Protein AF-A0A565CUA3-F1 (afdb_monomer)

pLDDT: mean 74.62, std 16.25, range [42.53, 95.88]

Radius of gyration: 18.16 Å; Cα contacts (8 Å, |Δi|>4): 25; chains: 1; bounding box: 52×30×40 Å

Solvent-accessible surface area (backbone atoms only — not comparable to full-atom values): 4744 Å² total; per-residue (Å²): 143,79,70,70,65,60,58,54,56,56,37,75,75,29,64,53,55,46,54,51,50,53,32,68,66,36,89,53,73,88,68,33,69,52,75,68,58,59,67,69,33,75,72,72,49,52,71,68,56,51,51,47,52,55,47,54,53,49,53,52,56,53,57,64,53,68,81,44,103,60,77,72,80,90,80,118

Structure (mmCIF, N/CA/C/O backbone):
data_AF-A0A565CUA3-F1
#
_entry.id   AF-A0A565CUA3-F1
#
loop_
_atom_site.group_PDB
_atom_site.id
_atom_site.type_symbol
_atom_site.label_atom_id
_atom_site.label_alt_id
_atom_site.label_comp_id
_atom_site.label_asym_id
_atom_site.label_entity_id
_atom_site.label_seq_id
_atom_site.pdbx_PDB_ins_code
_atom_site.Cartn_x
_atom_site.Cartn_y
_atom_site.Cartn_z
_atom_site.occupancy
_atom_site.B_iso_or_equiv
_atom_site.auth_seq_id
_atom_site.auth_comp_id
_atom_site.auth_asym_id
_atom_site.auth_atom_id
_atom_site.pdbx_PDB_model_num
ATOM 1 N N . MET A 1 1 ? 27.093 10.583 6.147 1.00 45.81 1 MET A N 1
ATOM 2 C CA . MET A 1 1 ? 26.398 9.398 5.614 1.00 45.81 1 MET A CA 1
ATOM 3 C C . MET A 1 1 ? 25.235 9.157 6.561 1.00 45.81 1 MET A C 1
ATOM 5 O O . MET A 1 1 ? 25.389 8.409 7.501 1.00 45.81 1 MET A O 1
ATOM 9 N N . GLU A 1 2 ? 24.170 9.958 6.450 1.00 53.53 2 GLU A N 1
ATOM 10 C CA . GLU A 1 2 ? 23.157 10.092 7.526 1.00 53.53 2 GLU A CA 1
ATOM 11 C C . GLU A 1 2 ? 21.717 10.135 6.970 1.00 53.53 2 GLU A C 1
ATOM 13 O O . GLU A 1 2 ? 20.801 10.503 7.683 1.00 53.53 2 GLU A O 1
ATOM 18 N N . ARG A 1 3 ? 21.494 9.841 5.677 1.00 57.97 3 ARG A N 1
ATOM 19 C CA . ARG A 1 3 ? 20.158 9.964 5.041 1.00 57.97 3 ARG A CA 1
ATOM 20 C C . ARG A 1 3 ? 19.542 8.646 4.592 1.00 57.97 3 ARG A C 1
ATOM 22 O O . ARG A 1 3 ? 18.430 8.631 4.083 1.00 57.97 3 ARG A O 1
ATOM 29 N N . GLU A 1 4 ? 20.281 7.557 4.734 1.00 56.66 4 GLU A N 1
ATOM 30 C CA . GLU A 1 4 ? 19.822 6.231 4.326 1.00 56.66 4 GLU A CA 1
ATOM 31 C C . GLU A 1 4 ? 18.969 5.601 5.435 1.00 56.66 4 GLU A C 1
ATOM 33 O O . GLU A 1 4 ? 17.967 4.962 5.149 1.00 56.66 4 GLU A O 1
ATOM 38 N N . THR A 1 5 ? 19.289 5.865 6.703 1.00 57.12 5 THR A N 1
ATOM 39 C CA . THR A 1 5 ? 18.601 5.301 7.874 1.00 57.12 5 THR A CA 1
ATOM 40 C C . THR A 1 5 ? 17.192 5.854 8.089 1.00 57.12 5 THR A C 1
ATOM 42 O O . THR A 1 5 ? 16.311 5.109 8.508 1.00 57.12 5 THR A O 1
ATOM 45 N N . ASP A 1 6 ? 16.947 7.125 7.758 1.00 62.09 6 ASP A N 1
ATOM 46 C CA . ASP A 1 6 ? 15.635 7.764 7.953 1.00 62.09 6 ASP A CA 1
ATOM 47 C C . ASP A 1 6 ? 14.531 7.124 7.103 1.00 62.09 6 ASP A C 1
ATOM 49 O O . ASP A 1 6 ? 13.412 6.934 7.573 1.00 62.09 6 ASP A O 1
ATOM 53 N N . ILE A 1 7 ? 14.843 6.754 5.857 1.00 61.16 7 ILE A N 1
ATOM 54 C CA . ILE A 1 7 ? 13.855 6.197 4.923 1.00 61.16 7 ILE A CA 1
ATOM 55 C C . ILE A 1 7 ? 13.430 4.796 5.369 1.00 61.16 7 ILE A C 1
ATOM 57 O O . ILE A 1 7 ? 12.246 4.478 5.337 1.00 61.16 7 ILE A O 1
ATOM 61 N N . PHE A 1 8 ? 14.375 3.970 5.826 1.00 62.00 8 PHE A N 1
ATOM 62 C CA . PHE A 1 8 ? 14.064 2.618 6.289 1.00 62.00 8 PHE A CA 1
ATOM 63 C C . PHE A 1 8 ? 13.240 2.622 7.584 1.00 62.00 8 PHE A C 1
ATOM 65 O O . PHE A 1 8 ? 12.265 1.880 7.661 1.00 62.00 8 PHE A O 1
ATOM 72 N N . ILE A 1 9 ? 13.538 3.504 8.548 1.00 60.38 9 ILE A N 1
ATOM 73 C CA . ILE A 1 9 ? 12.744 3.628 9.789 1.00 60.38 9 ILE A CA 1
ATOM 74 C C . ILE A 1 9 ? 11.321 4.145 9.494 1.00 60.38 9 ILE A C 1
ATOM 76 O O . ILE A 1 9 ? 10.341 3.657 10.065 1.00 60.38 9 ILE A O 1
ATOM 80 N N . LEU A 1 10 ? 11.170 5.101 8.568 1.00 61.59 10 LEU A N 1
ATOM 81 C CA . LEU A 1 10 ? 9.845 5.572 8.142 1.00 61.59 10 LEU A CA 1
ATOM 82 C C . LEU A 1 10 ? 9.026 4.485 7.433 1.00 61.59 10 LEU A C 1
ATOM 84 O O . LEU A 1 10 ? 7.807 4.451 7.559 1.00 61.59 10 LEU A O 1
ATOM 88 N N . ILE A 1 11 ? 9.684 3.603 6.686 1.00 58.81 11 ILE A N 1
ATOM 89 C CA . ILE A 1 11 ? 9.026 2.511 5.968 1.00 58.81 11 ILE A CA 1
ATOM 90 C C . ILE A 1 11 ? 8.629 1.378 6.930 1.00 58.81 11 ILE A C 1
ATOM 92 O O . ILE A 1 11 ? 7.518 0.867 6.821 1.00 58.81 11 ILE A O 1
ATOM 96 N N . GLU A 1 12 ? 9.462 1.031 7.918 1.00 60.50 12 GLU A N 1
ATOM 97 C CA . GLU A 1 12 ? 9.096 0.045 8.954 1.00 60.50 12 GLU A CA 1
ATOM 98 C C . GLU A 1 12 ? 7.906 0.498 9.813 1.00 60.50 12 GLU A C 1
ATOM 100 O O . GLU A 1 12 ? 7.141 -0.331 10.302 1.00 60.50 12 GLU A O 1
ATOM 105 N N . SER A 1 13 ? 7.711 1.811 9.964 1.00 67.31 13 SER A N 1
ATOM 106 C CA . SER A 1 13 ? 6.562 2.380 10.682 1.00 67.31 13 SER A CA 1
ATOM 107 C C . SER A 1 13 ? 5.294 2.528 9.832 1.00 67.31 13 SER A C 1
ATOM 109 O O . SER A 1 13 ? 4.241 2.849 10.387 1.00 67.31 13 SER A O 1
ATOM 111 N N . LEU A 1 14 ? 5.363 2.275 8.518 1.00 81.94 14 LEU A N 1
ATOM 112 C CA . LEU A 1 14 ? 4.235 2.436 7.603 1.00 81.94 14 LEU A CA 1
ATOM 113 C C . LEU A 1 14 ? 4.074 1.197 6.703 1.00 81.94 14 LEU A C 1
ATOM 115 O O . LEU A 1 14 ? 4.549 1.189 5.560 1.00 81.94 14 LEU A O 1
ATOM 119 N N . PRO A 1 15 ? 3.398 0.138 7.192 1.00 84.12 15 PRO A N 1
ATOM 120 C CA . PRO A 1 15 ? 3.248 -1.117 6.455 1.00 84.12 15 PRO A CA 1
ATOM 121 C C . PRO A 1 15 ? 2.561 -0.921 5.095 1.00 84.12 15 PRO A C 1
ATOM 123 O O . PRO A 1 15 ? 2.866 -1.635 4.139 1.00 84.12 15 PRO A O 1
ATOM 126 N N . GLU A 1 16 ? 1.697 0.090 4.963 1.00 87.00 16 GLU A N 1
ATOM 127 C CA . GLU A 1 16 ? 1.056 0.455 3.701 1.00 87.00 16 GLU A CA 1
ATOM 128 C C . GLU A 1 16 ? 2.079 0.925 2.647 1.00 87.00 16 GLU A C 1
ATOM 130 O O . GLU A 1 16 ? 1.938 0.616 1.462 1.00 87.00 16 GLU A O 1
ATOM 135 N N . ALA A 1 17 ? 3.134 1.640 3.047 1.00 87.75 17 ALA A N 1
ATOM 136 C CA . ALA A 1 17 ? 4.176 2.075 2.117 1.00 87.75 17 ALA A CA 1
ATOM 137 C C . ALA A 1 17 ? 5.035 0.898 1.644 1.00 87.75 17 ALA A C 1
ATOM 139 O O . ALA A 1 17 ? 5.325 0.805 0.449 1.00 87.75 17 ALA A O 1
ATOM 140 N N . VAL A 1 18 ? 5.388 -0.020 2.553 1.00 89.38 18 VAL A N 1
ATOM 141 C CA . VAL A 1 18 ? 6.083 -1.272 2.201 1.00 89.38 18 VAL A CA 1
ATOM 142 C C . VAL A 1 18 ? 5.265 -2.044 1.173 1.00 89.38 18 VAL A C 1
ATOM 144 O O . VAL A 1 18 ? 5.775 -2.366 0.102 1.00 89.38 18 VAL A O 1
ATOM 147 N N . HIS A 1 19 ? 3.986 -2.287 1.472 1.00 90.31 19 HIS A N 1
ATOM 148 C CA . HIS A 1 19 ? 3.093 -3.067 0.622 1.00 90.31 19 HIS A CA 1
ATOM 149 C C . HIS A 1 19 ? 2.994 -2.489 -0.798 1.00 90.31 19 HIS A C 1
ATOM 151 O O . HIS A 1 19 ? 3.183 -3.209 -1.783 1.00 90.31 19 HIS A O 1
ATOM 157 N N . LEU A 1 20 ? 2.783 -1.172 -0.913 1.00 91.81 20 LEU A N 1
ATOM 158 C CA . LEU A 1 20 ? 2.687 -0.511 -2.212 1.00 91.81 20 LEU A CA 1
ATOM 159 C C . LEU A 1 20 ? 3.999 -0.594 -3.003 1.00 91.81 20 LEU A C 1
ATOM 161 O O . LEU A 1 20 ? 3.993 -0.925 -4.192 1.00 91.81 20 LEU A O 1
ATOM 165 N N . LEU A 1 21 ? 5.128 -0.291 -2.357 1.00 91.06 21 LEU A N 1
ATOM 166 C CA . LEU A 1 21 ? 6.433 -0.289 -3.019 1.00 91.06 21 LEU A CA 1
ATOM 167 C C . LEU A 1 21 ? 6.851 -1.698 -3.452 1.00 91.06 21 LEU A C 1
ATOM 169 O O . LEU A 1 21 ? 7.378 -1.851 -4.555 1.00 91.06 21 LEU A O 1
ATOM 173 N N . SER A 1 22 ? 6.568 -2.727 -2.647 1.00 91.25 22 SER A N 1
ATOM 174 C CA . SER A 1 22 ? 6.811 -4.127 -3.014 1.00 91.25 22 SER A CA 1
ATOM 175 C C . SER A 1 22 ? 6.025 -4.546 -4.260 1.00 91.25 22 SER A C 1
ATOM 177 O O . SER A 1 22 ? 6.582 -5.230 -5.119 1.00 91.25 22 SER A O 1
ATOM 179 N N . GLY A 1 23 ? 4.772 -4.099 -4.404 1.00 93.50 23 GLY A N 1
ATOM 180 C CA . GLY A 1 23 ? 3.975 -4.343 -5.610 1.00 93.50 23 GLY A CA 1
ATOM 181 C C . GLY A 1 23 ? 4.504 -3.595 -6.839 1.00 93.50 23 GLY A C 1
ATOM 182 O O . GLY A 1 23 ? 4.637 -4.172 -7.917 1.00 93.50 23 GLY A O 1
ATOM 183 N N . LEU A 1 24 ? 4.872 -2.320 -6.689 1.00 94.19 24 LEU A N 1
ATOM 184 C CA . LEU A 1 24 ? 5.417 -1.508 -7.788 1.00 94.19 24 LEU A CA 1
ATOM 185 C C . LEU A 1 24 ? 6.766 -2.024 -8.305 1.00 94.19 24 LEU A C 1
ATOM 187 O O . LEU A 1 24 ? 7.031 -1.991 -9.509 1.00 94.19 24 LEU A O 1
ATOM 191 N N . LEU A 1 25 ? 7.616 -2.498 -7.395 1.00 94.75 25 LEU A N 1
ATOM 192 C CA . LEU A 1 25 ? 8.952 -3.012 -7.693 1.00 94.75 25 LEU A CA 1
ATOM 193 C C . LEU A 1 25 ? 8.966 -4.529 -7.923 1.00 94.75 25 LEU A C 1
ATOM 195 O O . LEU A 1 25 ? 10.040 -5.134 -7.934 1.00 94.75 25 LEU A O 1
ATOM 199 N N . HIS A 1 26 ? 7.802 -5.150 -8.138 1.00 95.44 26 HIS A N 1
ATOM 200 C CA . HIS A 1 26 ? 7.719 -6.589 -8.345 1.00 95.44 26 HIS A CA 1
ATOM 201 C C . HIS A 1 26 ? 8.547 -7.022 -9.582 1.00 95.44 26 HIS A C 1
ATOM 203 O O . HIS A 1 26 ? 8.490 -6.357 -10.633 1.00 95.44 26 HIS A O 1
ATOM 209 N N . PRO A 1 27 ? 9.340 -8.115 -9.484 1.00 94.25 27 PRO A N 1
ATOM 210 C CA . PRO A 1 27 ? 10.202 -8.576 -10.575 1.00 94.25 27 PRO A CA 1
ATOM 211 C C . PRO A 1 27 ? 9.409 -9.012 -11.811 1.00 94.25 27 PRO A C 1
ATOM 213 O O . PRO A 1 27 ? 9.833 -8.752 -12.934 1.00 94.25 27 PRO A O 1
ATOM 216 N N . ASP A 1 28 ? 8.245 -9.630 -11.608 1.00 95.81 28 ASP A N 1
ATOM 217 C CA . ASP A 1 28 ? 7.291 -9.918 -12.683 1.00 95.81 28 ASP A CA 1
ATOM 218 C C . ASP A 1 28 ? 6.459 -8.663 -13.009 1.00 95.81 28 ASP A C 1
ATOM 220 O O . ASP A 1 28 ? 5.745 -8.178 -12.124 1.00 95.81 28 ASP A O 1
ATOM 224 N N . PRO A 1 29 ? 6.513 -8.133 -14.246 1.00 94.06 29 PRO A N 1
ATOM 225 C CA . PRO A 1 29 ? 5.738 -6.960 -14.642 1.00 94.06 29 PRO A CA 1
ATOM 226 C C . PRO A 1 29 ? 4.221 -7.18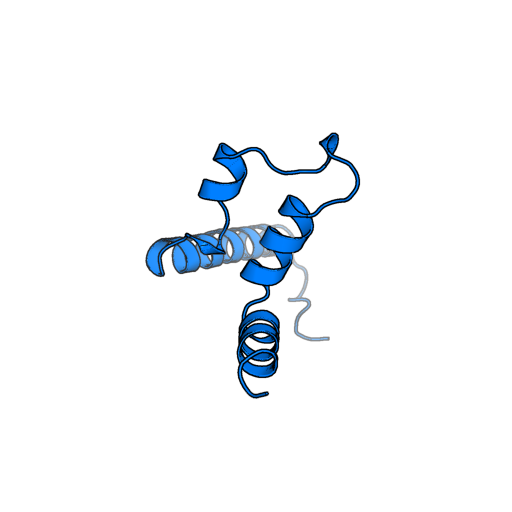2 -14.621 1.00 94.06 29 PRO A C 1
ATOM 228 O O . PRO A 1 29 ? 3.492 -6.206 -14.471 1.00 94.06 29 PRO A O 1
ATOM 231 N N . ASN A 1 30 ? 3.735 -8.422 -14.747 1.00 95.00 30 ASN A N 1
ATOM 232 C CA . ASN A 1 30 ? 2.295 -8.711 -14.748 1.00 95.00 30 ASN A CA 1
ATOM 233 C C . ASN A 1 30 ? 1.673 -8.637 -13.348 1.00 95.00 30 ASN A C 1
ATOM 235 O O . ASN A 1 30 ? 0.459 -8.522 -13.224 1.00 95.00 30 ASN A O 1
ATOM 239 N N . LEU A 1 31 ? 2.502 -8.712 -12.305 1.00 93.25 31 LEU A N 1
ATOM 240 C CA . LEU A 1 31 ? 2.079 -8.611 -10.908 1.00 93.25 31 LEU A CA 1
ATOM 241 C C . LEU A 1 31 ? 2.143 -7.173 -10.379 1.00 93.25 31 LEU A C 1
ATOM 243 O O . LEU A 1 31 ? 1.810 -6.928 -9.221 1.00 93.25 31 LEU A O 1
ATOM 247 N N . ARG A 1 32 ? 2.574 -6.214 -11.208 1.00 95.88 32 ARG A N 1
ATOM 248 C CA . ARG A 1 32 ? 2.588 -4.805 -10.821 1.00 95.88 32 ARG A CA 1
ATOM 249 C C . ARG A 1 32 ? 1.173 -4.235 -10.892 1.00 95.88 32 ARG A C 1
ATOM 251 O O . ARG A 1 32 ? 0.494 -4.452 -11.896 1.00 95.88 32 ARG A O 1
ATOM 258 N N . PRO A 1 33 ? 0.747 -3.463 -9.882 1.00 95.38 33 PRO A N 1
ATOM 259 C CA . PRO A 1 33 ? -0.558 -2.826 -9.905 1.00 95.38 33 PRO A CA 1
ATOM 260 C C . P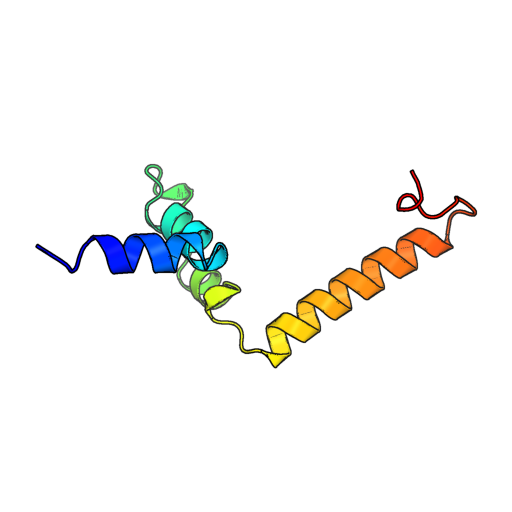RO A 1 33 ? -0.623 -1.767 -11.008 1.00 95.38 33 PRO A C 1
ATOM 262 O O . PRO A 1 33 ? 0.365 -1.097 -11.335 1.00 95.38 33 PRO A O 1
ATOM 265 N N . THR A 1 34 ? -1.811 -1.580 -11.565 1.00 95.81 34 THR A N 1
ATOM 266 C CA . THR A 1 34 ? -2.103 -0.480 -12.484 1.00 95.81 34 THR A CA 1
ATOM 267 C C . THR A 1 34 ? -2.064 0.864 -11.758 1.00 95.81 34 THR A C 1
ATOM 269 O O . THR A 1 34 ? -2.246 0.956 -10.545 1.00 95.81 34 THR A O 1
ATOM 272 N N . ALA A 1 35 ? -1.883 1.955 -12.508 1.00 93.94 35 ALA A N 1
ATOM 273 C CA . ALA A 1 35 ? -1.894 3.299 -11.928 1.00 93.94 35 ALA A CA 1
ATOM 274 C C . ALA A 1 35 ? -3.208 3.613 -11.186 1.00 93.94 35 ALA A C 1
ATOM 276 O O . ALA A 1 35 ? -3.193 4.319 -10.182 1.00 93.94 35 ALA A O 1
ATOM 277 N N . GLN A 1 36 ? -4.333 3.066 -11.656 1.00 93.62 36 GLN A N 1
ATOM 278 C CA . GLN A 1 36 ? -5.619 3.212 -10.984 1.00 93.62 36 GLN A CA 1
ATOM 279 C C . GLN A 1 36 ? -5.619 2.497 -9.626 1.00 93.62 36 GLN A C 1
ATOM 281 O O . GLN A 1 36 ? -5.979 3.109 -8.625 1.00 93.62 36 GLN A O 1
ATOM 286 N N . GLU A 1 37 ? -5.158 1.246 -9.562 1.00 91.38 37 GLU A N 1
ATOM 287 C CA . GLU A 1 37 ? -5.057 0.489 -8.303 1.00 91.38 37 GLU A CA 1
ATOM 288 C C . GLU A 1 37 ? -4.114 1.162 -7.299 1.00 91.38 37 GLU A C 1
ATOM 290 O O . GLU A 1 37 ? -4.418 1.225 -6.110 1.00 91.38 37 GLU A O 1
ATOM 295 N N . VAL A 1 38 ? -3.011 1.745 -7.778 1.00 92.88 38 VAL A N 1
ATOM 296 C CA . VAL A 1 38 ? -2.078 2.519 -6.944 1.00 92.88 38 VAL A CA 1
ATOM 297 C C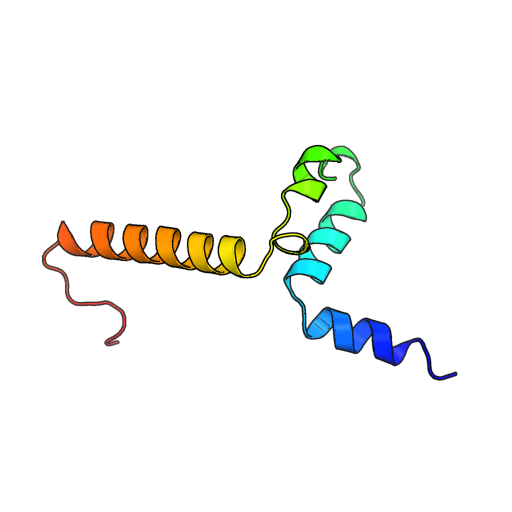 . VAL A 1 38 ? -2.768 3.722 -6.299 1.00 92.88 38 VAL A C 1
ATOM 299 O O . VAL A 1 38 ? -2.571 3.966 -5.112 1.00 92.88 38 VAL A O 1
ATOM 302 N N . LEU A 1 39 ? -3.597 4.463 -7.043 1.00 89.62 39 LEU A N 1
ATOM 303 C CA . LEU A 1 39 ? -4.317 5.628 -6.511 1.00 89.62 39 LEU A CA 1
ATOM 304 C C . LEU A 1 39 ?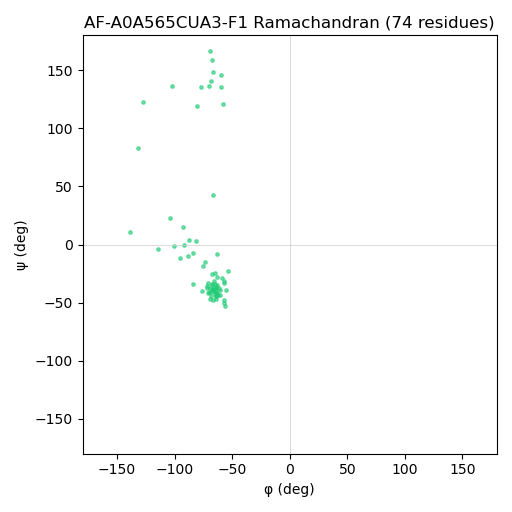 -5.377 5.258 -5.467 1.00 89.62 39 LEU A C 1
ATOM 306 O O . LEU A 1 39 ? -5.695 6.079 -4.610 1.00 89.62 39 LEU A O 1
ATOM 310 N N . HIS A 1 40 ? -5.901 4.033 -5.519 1.00 88.06 40 HIS A N 1
ATOM 311 C CA . HIS A 1 40 ? -6.843 3.505 -4.531 1.00 88.06 40 HIS A CA 1
ATOM 312 C C . HIS A 1 40 ? -6.156 2.843 -3.323 1.00 88.06 40 HIS A C 1
ATOM 314 O O . HIS A 1 40 ? -6.839 2.302 -2.455 1.00 88.06 40 HIS A O 1
ATOM 320 N N . HIS A 1 41 ? -4.823 2.878 -3.236 1.00 89.50 41 HIS A N 1
ATOM 321 C CA . HIS A 1 41 ? -4.091 2.253 -2.140 1.00 89.50 41 HIS A CA 1
ATOM 322 C C . HIS A 1 41 ? -4.325 2.987 -0.796 1.00 89.50 41 HIS A C 1
ATOM 324 O O . HIS A 1 41 ? -4.277 4.221 -0.774 1.00 89.50 41 HIS A O 1
ATOM 330 N N . PRO A 1 42 ? -4.458 2.276 0.347 1.00 87.06 42 PRO A N 1
ATOM 331 C CA . PRO A 1 42 ? -4.672 2.867 1.679 1.00 87.06 42 PRO A CA 1
ATOM 332 C C . PRO A 1 42 ? -3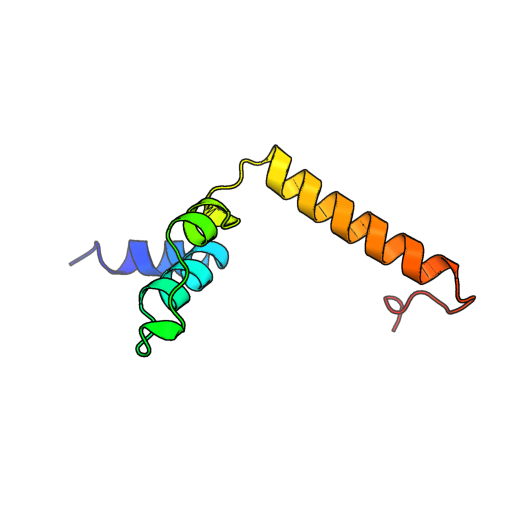.650 3.926 2.108 1.00 87.06 42 PRO A C 1
ATOM 334 O O . PRO A 1 42 ? -3.952 4.788 2.929 1.00 87.06 42 PRO A O 1
ATOM 337 N N . LEU A 1 43 ? -2.454 3.891 1.513 1.00 86.62 43 LEU A N 1
ATOM 338 C CA . LEU A 1 43 ? -1.412 4.907 1.692 1.00 86.62 43 LEU A CA 1
ATOM 339 C C . LEU A 1 43 ? -1.899 6.321 1.321 1.00 86.62 43 LEU A C 1
ATOM 341 O O . LEU A 1 43 ? -1.444 7.297 1.911 1.00 86.62 43 LEU A O 1
ATOM 345 N N . PHE A 1 44 ? -2.815 6.433 0.356 1.00 86.94 44 PHE A N 1
ATOM 346 C CA . PHE A 1 44 ? -3.364 7.704 -0.123 1.00 86.94 44 PHE A CA 1
ATOM 347 C C . PHE A 1 44 ? -4.751 8.022 0.452 1.00 86.94 44 PHE A C 1
ATOM 349 O O . PHE A 1 44 ? -5.306 9.084 0.161 1.00 86.94 44 PHE A O 1
ATOM 356 N N . CYS A 1 45 ? -5.322 7.140 1.278 1.00 83.44 45 CYS A N 1
ATOM 357 C CA . CYS A 1 45 ? -6.597 7.396 1.937 1.00 83.44 45 CYS A CA 1
ATOM 358 C C . CYS A 1 45 ? -6.447 8.485 3.006 1.00 83.44 45 CYS A C 1
ATOM 360 O O . CYS A 1 45 ? -5.524 8.466 3.823 1.00 83.44 45 CYS A O 1
ATOM 362 N N . ASN A 1 46 ? -7.403 9.414 3.047 1.00 80.56 46 ASN A N 1
ATOM 363 C CA . ASN A 1 46 ? -7.509 10.348 4.165 1.00 80.56 46 ASN A CA 1
ATOM 364 C C . ASN A 1 46 ? -7.954 9.616 5.449 1.00 80.56 46 ASN A C 1
ATOM 366 O O . ASN A 1 46 ? -8.403 8.465 5.416 1.00 80.56 46 ASN A O 1
ATOM 370 N N . SER A 1 47 ? -7.817 10.283 6.595 1.00 76.50 47 SER A N 1
ATOM 371 C CA . SER A 1 47 ? -8.179 9.723 7.902 1.00 76.50 47 SER A CA 1
ATOM 372 C C . SER A 1 47 ? -9.628 9.246 7.967 1.00 76.50 47 SER A C 1
ATOM 374 O O . SER A 1 47 ? -9.885 8.189 8.535 1.00 76.50 47 SER A O 1
ATOM 376 N N . ASP A 1 48 ? -10.557 9.978 7.352 1.00 77.62 48 ASP A N 1
ATOM 377 C CA . ASP A 1 48 ? -11.979 9.630 7.342 1.00 77.62 48 ASP A CA 1
ATOM 378 C C . ASP A 1 48 ? -12.244 8.340 6.557 1.00 77.62 48 ASP A C 1
ATOM 380 O O . ASP A 1 48 ? -13.011 7.488 6.999 1.00 77.62 48 ASP A O 1
ATOM 384 N N . MET A 1 49 ? -11.565 8.147 5.426 1.00 77.00 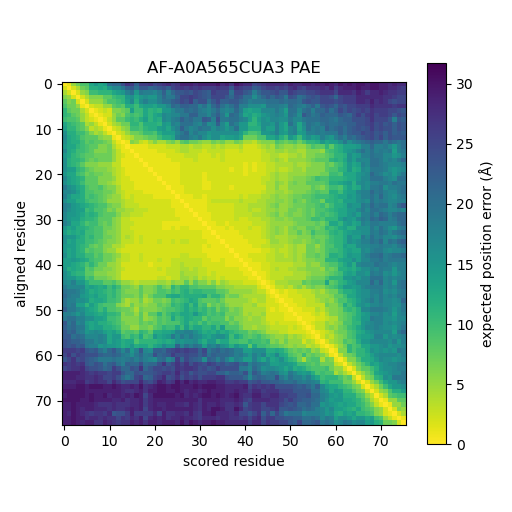49 MET A N 1
ATOM 385 C CA . MET A 1 49 ? -11.691 6.958 4.584 1.00 77.00 49 MET A CA 1
ATOM 386 C C . MET A 1 49 ? -11.039 5.735 5.238 1.00 77.00 49 MET A C 1
ATOM 388 O O . MET A 1 49 ? -11.609 4.648 5.185 1.00 77.00 49 MET A O 1
ATOM 392 N N . ARG A 1 50 ? -9.899 5.911 5.926 1.00 80.00 50 ARG A N 1
ATOM 393 C CA . ARG A 1 50 ? -9.276 4.839 6.729 1.00 80.00 50 ARG A CA 1
ATOM 394 C C . ARG A 1 50 ? -10.173 4.408 7.888 1.00 80.00 50 ARG A C 1
ATOM 396 O O . ARG A 1 50 ? -10.339 3.215 8.112 1.00 80.00 50 ARG A O 1
ATOM 403 N N . LEU A 1 51 ? -10.762 5.363 8.610 1.00 80.00 51 LEU A N 1
ATOM 404 C CA . LEU A 1 51 ? -11.685 5.060 9.706 1.00 80.00 51 LEU A CA 1
ATOM 405 C C . LEU A 1 51 ? -12.987 4.432 9.205 1.00 80.00 51 LEU A C 1
ATOM 407 O O . LEU A 1 51 ? -13.486 3.515 9.847 1.00 80.00 51 LEU A O 1
ATOM 411 N N . SER A 1 52 ? -13.510 4.888 8.064 1.00 77.38 52 SER A N 1
ATOM 412 C CA . SER A 1 52 ? -14.708 4.301 7.452 1.00 77.38 52 SER A CA 1
ATOM 413 C C . SER A 1 52 ? -14.452 2.860 7.020 1.00 77.38 52 SER A C 1
ATOM 415 O O . SER A 1 52 ? -15.239 1.997 7.370 1.00 77.38 52 SER A O 1
ATOM 417 N N . PHE A 1 53 ? -13.311 2.575 6.381 1.00 75.88 53 PHE A N 1
ATOM 418 C CA . PHE A 1 53 ? -12.912 1.205 6.043 1.00 75.88 53 PHE A CA 1
ATOM 419 C C . PHE A 1 53 ? -12.848 0.300 7.282 1.00 75.88 53 PHE A C 1
ATOM 421 O O . PHE A 1 53 ? -13.461 -0.759 7.301 1.00 75.88 53 PHE A O 1
ATOM 428 N N . LEU A 1 54 ? -12.162 0.734 8.347 1.00 78.38 54 LEU A N 1
ATOM 429 C CA . LEU A 1 54 ? -12.066 -0.052 9.585 1.00 78.38 54 LEU A CA 1
ATOM 430 C C . LEU A 1 54 ? -13.428 -0.265 10.252 1.00 78.38 54 LEU A C 1
ATOM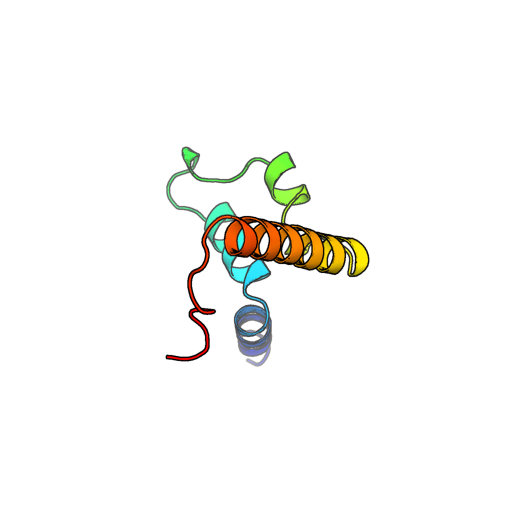 432 O O . LEU A 1 54 ? -13.663 -1.313 10.848 1.00 78.38 54 LEU A O 1
ATOM 436 N N . ARG A 1 55 ? -14.317 0.728 10.168 1.00 77.44 55 ARG A N 1
ATOM 437 C CA 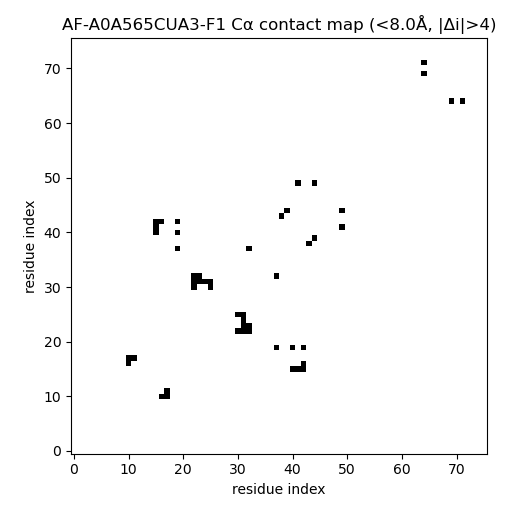. ARG A 1 55 ? -15.675 0.630 10.694 1.00 77.44 55 ARG A CA 1
ATOM 438 C C . ARG A 1 55 ? -16.521 -0.347 9.883 1.00 77.44 55 ARG A C 1
ATOM 440 O O . ARG A 1 55 ? -17.169 -1.192 10.482 1.00 77.44 55 ARG A O 1
ATOM 447 N N . ASP A 1 56 ? -16.484 -0.255 8.559 1.00 72.69 56 ASP A N 1
ATOM 448 C CA . ASP A 1 56 ? -17.243 -1.134 7.668 1.00 72.69 56 ASP A CA 1
ATOM 449 C C . ASP A 1 56 ? -16.787 -2.599 7.815 1.00 72.69 56 ASP A C 1
ATOM 451 O O . ASP A 1 56 ? -17.621 -3.499 7.913 1.00 72.69 56 ASP A O 1
ATOM 455 N N . GLU A 1 57 ? -15.475 -2.842 7.921 1.00 72.00 57 GLU A N 1
ATOM 456 C CA . GLU A 1 57 ? -14.915 -4.171 8.213 1.00 72.00 57 GLU A CA 1
ATOM 457 C C . GLU A 1 57 ? -15.332 -4.666 9.612 1.00 72.00 57 GLU A C 1
ATOM 459 O O . GLU A 1 57 ? -15.709 -5.825 9.776 1.00 72.00 57 GLU A O 1
ATOM 464 N N . SER A 1 58 ? -15.320 -3.789 10.625 1.00 72.50 58 SER A N 1
ATOM 465 C CA . SER A 1 58 ? -15.774 -4.119 11.986 1.00 72.50 58 SER A CA 1
ATOM 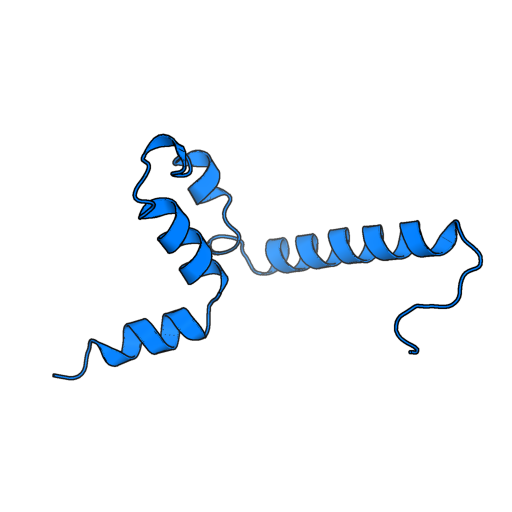466 C C . SER A 1 58 ? -17.257 -4.497 12.024 1.00 72.50 58 SER A C 1
ATOM 468 O O . SER A 1 58 ? -17.623 -5.470 12.683 1.00 72.50 58 SER A O 1
ATOM 470 N N . ASP A 1 59 ? -18.108 -3.750 11.319 1.00 66.44 59 ASP A N 1
ATOM 471 C CA . ASP A 1 59 ? -19.550 -4.002 11.247 1.00 66.44 59 ASP A CA 1
ATOM 472 C C . ASP A 1 59 ? -19.840 -5.314 10.485 1.00 66.44 59 ASP A C 1
ATOM 474 O O . ASP A 1 59 ? -20.753 -6.058 10.852 1.00 66.44 59 ASP A O 1
ATOM 478 N N . GLY A 1 60 ? -19.031 -5.646 9.469 1.00 60.78 60 GLY A N 1
ATOM 479 C CA . GLY A 1 60 ? -19.091 -6.928 8.756 1.00 60.78 60 GLY A CA 1
ATOM 480 C C . GLY A 1 60 ? -18.724 -8.129 9.635 1.00 60.78 60 GLY A C 1
ATOM 481 O O . GLY A 1 60 ? -19.426 -9.142 9.620 1.00 60.78 60 GLY A O 1
ATOM 482 N N . ILE A 1 61 ? -17.683 -7.990 10.459 1.00 57.62 61 ILE A N 1
ATOM 483 C CA . ILE A 1 61 ? -17.263 -9.017 11.427 1.00 57.62 61 ILE A CA 1
ATOM 484 C C . ILE A 1 61 ? -18.314 -9.197 12.545 1.00 57.62 61 ILE A C 1
ATOM 486 O O . ILE A 1 61 ? -18.537 -10.316 13.012 1.00 57.62 61 ILE A O 1
ATOM 490 N N . GLU A 1 62 ? -18.999 -8.127 12.971 1.00 56.16 62 GLU A N 1
ATOM 491 C CA . GLU A 1 62 ? -20.059 -8.202 13.993 1.00 56.16 62 GLU A CA 1
ATOM 492 C C . GLU A 1 62 ? -21.341 -8.880 13.474 1.00 56.16 62 GLU A C 1
ATOM 494 O O . GLU A 1 62 ? -22.006 -9.609 14.221 1.00 56.16 62 GLU A O 1
ATOM 499 N N . LEU A 1 63 ? -21.690 -8.677 12.198 1.00 55.62 63 LEU A N 1
ATOM 500 C CA . LEU A 1 63 ? -22.871 -9.297 11.592 1.00 55.62 63 LEU A CA 1
ATOM 501 C C . LEU A 1 63 ? -22.692 -10.815 11.415 1.00 55.62 63 LEU A C 1
ATOM 503 O O . LEU A 1 63 ? -23.629 -11.566 11.684 1.00 55.62 63 LEU A O 1
ATOM 507 N N . GLU A 1 64 ? -21.486 -11.266 11.058 1.00 53.91 64 GLU A N 1
ATOM 508 C CA . GLU A 1 64 ? -21.142 -12.694 10.960 1.00 53.91 64 GLU A CA 1
ATOM 509 C C . GLU A 1 64 ? -21.170 -13.395 12.334 1.00 53.91 64 GLU A C 1
ATOM 511 O O . GLU A 1 64 ? -21.579 -14.548 12.444 1.00 53.91 64 GLU A O 1
ATOM 516 N N . ASN A 1 65 ? -20.854 -12.684 13.424 1.00 53.62 65 ASN A N 1
ATOM 517 C CA . ASN A 1 65 ? -20.881 -13.247 14.781 1.00 53.62 65 ASN A CA 1
ATOM 518 C C . ASN A 1 65 ? -22.303 -13.471 15.345 1.00 53.62 65 ASN A C 1
ATOM 520 O O . ASN A 1 65 ? -22.468 -14.152 16.354 1.00 53.62 65 ASN A O 1
ATOM 524 N N . ARG A 1 66 ? -23.347 -12.887 14.734 1.00 54.59 66 ARG A N 1
ATOM 525 C CA . ARG A 1 66 ? -24.730 -12.921 15.257 1.00 54.59 66 ARG A CA 1
ATOM 526 C C . ARG A 1 66 ? -25.613 -14.025 14.679 1.00 54.59 66 ARG A C 1
ATOM 528 O O . ARG A 1 66 ? -26.695 -14.245 15.228 1.00 54.59 66 ARG A O 1
ATOM 535 N N . GLU A 1 67 ? -25.192 -14.707 13.616 1.00 55.47 67 GLU A N 1
ATOM 536 C CA . GLU A 1 67 ? -25.984 -15.798 13.020 1.00 55.47 67 GLU A CA 1
ATOM 537 C C . GLU A 1 67 ? -25.697 -17.169 13.647 1.00 55.47 67 GLU A C 1
ATOM 539 O O . GLU A 1 67 ? -26.472 -18.110 13.476 1.00 55.47 67 GLU A O 1
ATOM 544 N N . GLU A 1 68 ? -24.660 -17.272 14.475 1.00 52.69 68 GLU A N 1
ATOM 545 C CA . GLU A 1 68 ? -24.293 -18.512 15.145 1.00 52.69 68 GLU A CA 1
ATOM 546 C C . GLU A 1 68 ? -24.167 -18.227 16.637 1.00 52.69 68 GLU A C 1
ATOM 548 O O . GLU A 1 68 ? -23.397 -17.367 17.042 1.00 52.69 68 GLU A O 1
ATOM 553 N N . GLY A 1 69 ? -24.929 -18.929 17.480 1.00 55.53 69 GLY A N 1
ATOM 554 C CA . GLY A 1 69 ? -24.876 -18.815 18.945 1.00 55.53 69 GLY A CA 1
ATOM 555 C C . GLY A 1 69 ? -23.557 -19.300 19.566 1.00 55.53 69 GLY A C 1
ATOM 556 O O . GLY A 1 69 ? -23.575 -20.014 20.568 1.00 55.53 69 GLY A O 1
ATOM 557 N N . SER A 1 70 ? -22.424 -18.957 18.962 1.00 56.56 70 SER A N 1
ATOM 558 C CA . SER A 1 70 ? -21.087 -19.359 19.346 1.00 56.56 70 SER A CA 1
ATOM 559 C C . SER A 1 70 ? -20.398 -18.214 20.078 1.00 56.56 70 SER A C 1
ATOM 561 O O . SER A 1 70 ? -20.521 -17.042 19.741 1.00 56.56 70 SER A O 1
ATOM 563 N N . GLN A 1 71 ? -19.721 -18.575 21.156 1.00 54.44 71 GLN A N 1
ATOM 564 C CA . GLN A 1 71 ? -19.069 -17.656 22.079 1.00 54.44 71 GLN A CA 1
ATOM 565 C C . GLN A 1 71 ? -18.018 -16.811 21.331 1.00 54.44 71 GLN A C 1
ATOM 567 O O . GLN A 1 71 ? -17.361 -17.339 20.431 1.00 54.44 71 GLN A O 1
ATOM 572 N N . PRO A 1 72 ? -17.798 -15.538 21.705 1.00 51.59 72 PRO A N 1
ATOM 573 C CA . PRO A 1 72 ? -16.775 -14.730 21.062 1.00 51.59 72 PRO A CA 1
ATOM 574 C C . PRO A 1 72 ? -15.388 -15.380 21.191 1.00 51.59 72 PRO A C 1
ATOM 576 O O . PRO A 1 72 ? -14.882 -15.590 22.292 1.00 51.59 72 PRO A O 1
ATOM 579 N N . GLN A 1 73 ? -14.760 -15.662 20.048 1.00 56.00 73 GLN A N 1
ATOM 580 C CA . GLN A 1 73 ? -13.456 -16.332 19.924 1.00 56.00 73 GLN A CA 1
ATOM 581 C C . GLN A 1 73 ? -12.287 -15.531 20.546 1.00 56.00 73 GLN A C 1
ATOM 583 O O . GLN A 1 73 ? -11.189 -16.059 20.667 1.00 56.00 73 GLN A O 1
ATOM 588 N N . TRP A 1 74 ? -12.501 -14.282 20.981 1.00 60.44 74 TRP A N 1
ATOM 589 C CA . TRP A 1 74 ? -11.498 -13.461 21.677 1.00 60.44 74 TRP A CA 1
ATOM 590 C C . TRP A 1 74 ? -11.359 -13.770 23.183 1.00 60.44 74 TRP A C 1
ATOM 592 O O . TRP A 1 74 ? -10.586 -13.107 23.872 1.00 60.44 74 TRP A O 1
ATOM 602 N N . LEU A 1 75 ? -12.094 -14.765 23.702 1.00 49.56 75 LEU A N 1
ATOM 603 C CA . LEU A 1 75 ? -12.006 -15.265 25.086 1.00 49.56 75 LEU A CA 1
ATOM 604 C C . LEU A 1 75 ? -11.264 -16.616 25.228 1.00 49.56 75 LEU A C 1
ATOM 606 O O . LEU A 1 75 ? -11.462 -17.319 26.221 1.00 49.56 75 LEU A O 1
ATOM 610 N N . LEU A 1 76 ? -10.399 -16.974 24.273 1.00 42.53 76 LEU A N 1
ATOM 611 C CA . LEU A 1 76 ? -9.458 -18.105 24.356 1.00 42.53 76 LEU A CA 1
ATOM 612 C C . LEU A 1 76 ? -8.025 -17.628 24.100 1.00 42.53 76 LEU A C 1
ATOM 614 O O . LEU A 1 76 ? -7.111 -18.226 24.710 1.00 42.53 76 LEU A O 1
#

Mean predicted aligned error: 12.6 Å

InterPro domains:
  IPR011009 Protein kinase-like domain superfamily [SSF56112] (12-54)
  IPR045133 Serine/threonine-protein kinase/endoribonuclease IRE1/2-like [PTHR13954] (12-67)

Secondary structure (DSSP, 8-state):
--SHHHHHHHHHT-HHHHHHHHHHT-SSGGGSPPHHHHHTSGGG--HHHHHHHHHHHHHHHHHHTTSS-PPPGGG-

Organism: NCBI:txid586526

Nearest PDB structures (foldseek):
  2wtc-assembly1_A  TM=5.490E-01  e=7.721E-02  Homo sapiens
  4a9u-assembly1_A-2  TM=6.147E-01  e=1.414E-01  Homo sapiens
  2yiq-assembly1_A-2  TM=5.526E-01  e=6.750E-02  Homo sapiens
  2xbj-assembly1_A-2  TM=5.529E-01  e=8.833E-02  Homo sapiens
  4a9t-assembly1_A  TM=6.152E-01  e=2.422E-01  Homo sapiens

Sequence (76 aa):
MERETDIFILIESLPEAVHLLSGLLHPDPNLRPTAQEVLHHPLFCNSDMRLSFLRDESDGIELENREEGSQPQWLL

Foldseek 3Di:
DPPPVVVVVVCVVPVLNVVLVCLCPPPDPVSRDDPVVSCVGPVNDDPVRVVVVVVVVVVVVVVVVPVDPDDPPVVD